Protein AF-A0A1G0S6Z7-F1 (afdb_monomer_lite)

Sequence (111 aa):
HSYKLLVEFDGEIDKQGMIIDYYDAEKIINPIIEKLDHAFMVNKNDQVVLEFLEKMNSKKVVVDFQSTAENICLYLLNEIEKASLPENVNEIKVRVYETSHDYAEETLVLK

Secondary structure (DSSP, 8-state):
---EEEEEEEE---TTS-SS-HHHHHHHHHHHHHHHTT-EEEETT-HHHHHHHHHTT--EEEESS---HHHHHHHHHHHHHTS---TTEEEEEEEEESSSS-EEEEEEE--

pLDDT: mean 96.37, std 3.26, range [69.12, 98.69]

Foldseek 3Di:
DPKDKDKDWDFDQDPVRDLDDVVVVCVQQVVVVVLVPQEAEEEPPPVVVVVVCVVVVGRYDYDNDDPDQQVVQVVSVVSSVPDDHDPRTFKMKMWMDPDPPDIDIDMDGDD

Radius of gyration: 15.84 Å; chains: 1; bounding box: 38×29×44 Å

Structure (mmCIF, N/CA/C/O backbone):
data_AF-A0A1G0S6Z7-F1
#
_entry.id   AF-A0A1G0S6Z7-F1
#
loop_
_atom_site.group_PDB
_atom_site.id
_atom_site.type_symbol
_atom_site.label_atom_id
_atom_site.label_alt_id
_atom_site.label_comp_id
_atom_site.label_asym_id
_atom_site.label_entity_id
_atom_site.label_seq_id
_atom_site.pdbx_PDB_ins_code
_atom_site.Cartn_x
_atom_site.Cartn_y
_atom_site.Cartn_z
_atom_site.occupancy
_atom_site.B_iso_or_equiv
_atom_site.auth_seq_id
_atom_site.auth_comp_id
_atom_site.auth_asym_id
_atom_site.auth_atom_id
_atom_site.pdbx_PDB_model_num
ATOM 1 N N . HIS A 1 1 ? -6.009 -4.392 12.523 1.00 89.50 1 HIS A N 1
ATOM 2 C CA . HIS A 1 1 ? -5.482 -5.642 11.944 1.00 89.50 1 HIS A CA 1
ATOM 3 C C . HIS A 1 1 ? -3.998 -5.487 11.667 1.00 89.50 1 HIS A C 1
ATOM 5 O O . HIS A 1 1 ? -3.543 -4.356 11.521 1.00 89.50 1 HIS A O 1
ATOM 11 N N . SER A 1 2 ? -3.250 -6.590 11.617 1.00 92.88 2 SER A N 1
ATOM 12 C CA . SER A 1 2 ? -1.874 -6.584 11.111 1.00 92.88 2 SER A CA 1
ATOM 13 C C . SER A 1 2 ? -1.924 -6.720 9.594 1.00 92.88 2 SER A C 1
ATOM 15 O O . SER A 1 2 ? -1.865 -7.829 9.069 1.00 92.88 2 SER A O 1
ATOM 17 N N . TYR A 1 3 ? -2.111 -5.589 8.914 1.00 96.56 3 TYR A N 1
ATOM 18 C CA . TYR A 1 3 ? -2.222 -5.561 7.462 1.00 96.56 3 TYR A CA 1
ATOM 19 C C . TYR A 1 3 ? -0.895 -5.926 6.792 1.00 96.56 3 TYR A C 1
ATOM 21 O O . TYR A 1 3 ? 0.178 -5.570 7.282 1.00 96.56 3 TYR A O 1
ATOM 29 N N . LYS A 1 4 ? -0.973 -6.591 5.638 1.00 97.56 4 LYS A N 1
ATOM 30 C CA . LYS A 1 4 ? 0.175 -6.821 4.755 1.00 97.56 4 LYS A CA 1
ATOM 31 C C . LYS A 1 4 ? -0.147 -6.302 3.359 1.00 97.56 4 LYS A C 1
ATOM 33 O O . LYS A 1 4 ? -1.154 -6.695 2.777 1.00 97.56 4 LYS A O 1
ATOM 38 N N . LEU A 1 5 ? 0.732 -5.459 2.827 1.00 97.94 5 LEU A N 1
ATOM 39 C CA . LEU A 1 5 ? 0.673 -4.965 1.456 1.00 97.94 5 LEU A CA 1
ATOM 40 C C . LEU A 1 5 ? 1.637 -5.767 0.574 1.00 97.94 5 LEU A C 1
ATOM 42 O O . LEU A 1 5 ? 2.801 -5.943 0.932 1.00 97.94 5 LEU A O 1
ATOM 46 N N . LEU A 1 6 ? 1.160 -6.235 -0.576 1.00 98.19 6 LEU A N 1
ATOM 47 C CA . LEU A 1 6 ? 2.001 -6.603 -1.714 1.00 98.19 6 LEU A CA 1
ATOM 48 C C . LEU A 1 6 ? 1.791 -5.552 -2.800 1.00 98.19 6 LEU A C 1
ATOM 50 O O . LEU A 1 6 ? 0.650 -5.177 -3.068 1.00 98.19 6 LEU A O 1
ATOM 54 N N . VAL A 1 7 ? 2.884 -5.101 -3.407 1.00 98.06 7 VAL A N 1
ATOM 55 C CA . VAL A 1 7 ? 2.867 -4.174 -4.540 1.00 98.06 7 VAL A CA 1
ATOM 56 C C . VAL A 1 7 ? 3.578 -4.844 -5.703 1.00 98.06 7 VAL A C 1
ATOM 58 O O . VAL A 1 7 ? 4.677 -5.373 -5.534 1.00 98.06 7 VAL A O 1
ATOM 61 N N . GLU A 1 8 ? 2.944 -4.825 -6.865 1.00 98.06 8 GLU A N 1
ATOM 62 C CA . GLU A 1 8 ? 3.495 -5.289 -8.131 1.00 98.06 8 GLU A CA 1
ATOM 63 C C . GLU A 1 8 ? 3.566 -4.089 -9.081 1.00 98.06 8 GLU A C 1
ATOM 65 O O . GLU A 1 8 ? 2.606 -3.325 -9.192 1.00 98.06 8 GLU A O 1
ATOM 70 N N . PHE A 1 9 ? 4.713 -3.923 -9.737 1.00 97.38 9 PHE A N 1
ATOM 71 C CA . PHE A 1 9 ? 4.940 -2.910 -10.764 1.00 97.38 9 PHE A CA 1
ATOM 72 C C . PHE A 1 9 ? 5.140 -3.626 -12.095 1.00 97.38 9 PHE A C 1
ATOM 74 O O . PHE A 1 9 ? 5.996 -4.509 -12.186 1.00 97.38 9 PHE A O 1
ATOM 81 N N . ASP A 1 10 ? 4.372 -3.238 -13.104 1.00 97.44 10 ASP A N 1
ATOM 82 C CA . ASP A 1 10 ? 4.476 -3.758 -14.464 1.00 97.44 10 ASP A CA 1
ATOM 83 C C . ASP A 1 10 ? 4.777 -2.613 -15.442 1.00 97.44 10 ASP A C 1
ATOM 85 O O . ASP A 1 10 ? 4.413 -1.452 -15.218 1.00 97.44 10 ASP A O 1
ATOM 89 N N . GLY A 1 11 ? 5.533 -2.919 -16.492 1.00 96.31 11 GLY A N 1
ATOM 90 C CA . GLY A 1 11 ? 6.129 -1.911 -17.349 1.00 96.31 11 GLY A CA 1
ATOM 91 C C . GLY A 1 11 ? 7.170 -2.457 -18.317 1.00 96.31 11 GLY A C 1
ATOM 92 O O . GLY A 1 11 ? 7.397 -3.663 -18.432 1.00 96.31 11 GLY A O 1
ATOM 93 N N . GLU A 1 12 ? 7.829 -1.544 -19.020 1.00 97.12 12 GLU A N 1
ATOM 94 C CA . GLU A 1 12 ? 8.915 -1.879 -19.933 1.00 97.12 12 GLU A CA 1
ATOM 95 C C . GLU A 1 12 ? 10.244 -2.019 -19.187 1.00 97.12 12 GLU A C 1
ATOM 97 O O . GLU A 1 12 ? 10.549 -1.277 -18.254 1.00 97.12 12 GLU A O 1
ATOM 102 N N . ILE A 1 13 ? 11.064 -2.971 -19.628 1.00 97.00 13 ILE A N 1
ATOM 103 C CA . ILE A 1 13 ? 12.411 -3.161 -19.100 1.00 97.00 13 ILE A CA 1
ATOM 104 C C . ILE A 1 13 ? 13.328 -2.047 -19.624 1.00 97.00 13 ILE A C 1
ATOM 106 O O . ILE A 1 13 ? 13.451 -1.848 -20.834 1.00 97.00 13 ILE A O 1
ATOM 110 N N . ASP A 1 14 ? 14.002 -1.351 -18.711 1.00 94.25 14 ASP A N 1
ATOM 111 C CA . ASP A 1 14 ? 14.970 -0.306 -19.023 1.00 94.25 14 ASP A CA 1
ATOM 112 C C . ASP A 1 14 ? 16.298 -0.862 -19.586 1.00 94.25 14 ASP A C 1
ATOM 114 O O . ASP A 1 14 ? 16.495 -2.063 -19.798 1.00 94.25 14 ASP A O 1
ATOM 118 N N . LYS A 1 15 ? 17.271 0.025 -19.829 1.00 93.75 15 LYS A N 1
ATOM 119 C CA . LYS A 1 15 ? 18.594 -0.368 -20.351 1.00 93.75 15 LYS A CA 1
ATOM 120 C C . LYS A 1 15 ? 19.411 -1.204 -19.359 1.00 93.75 15 LYS A C 1
ATOM 122 O O . LYS A 1 15 ? 20.390 -1.826 -19.771 1.00 93.75 15 LYS A O 1
ATOM 127 N N . GLN A 1 16 ? 19.050 -1.185 -18.080 1.00 93.25 16 GLN A N 1
ATOM 128 C CA . GLN A 1 16 ? 19.671 -1.942 -17.003 1.00 93.25 16 GLN A CA 1
ATOM 129 C C . GLN A 1 16 ? 19.008 -3.310 -16.796 1.00 93.25 16 GLN A C 1
ATOM 131 O O . GLN A 1 16 ? 19.536 -4.120 -16.036 1.00 93.25 16 GLN A O 1
ATOM 136 N N . GLY A 1 17 ? 17.909 -3.611 -17.493 1.00 96.12 17 GLY A N 1
ATOM 137 C CA . GLY A 1 17 ? 17.219 -4.888 -17.356 1.00 96.12 17 GLY A CA 1
ATOM 138 C C . GLY A 1 17 ? 16.159 -4.903 -16.251 1.00 96.12 17 GLY A C 1
ATOM 139 O O . GLY A 1 17 ? 15.778 -5.989 -15.819 1.00 96.12 17 GLY A O 1
ATOM 140 N N . MET A 1 18 ? 15.693 -3.740 -15.784 1.00 96.12 18 MET A N 1
ATOM 141 C CA . MET A 1 18 ? 14.729 -3.617 -14.685 1.00 96.12 18 MET A CA 1
ATOM 142 C C . MET A 1 18 ? 13.506 -2.787 -15.091 1.00 96.12 18 MET A C 1
ATOM 144 O O . MET A 1 18 ? 13.592 -1.919 -15.952 1.00 96.12 18 MET A O 1
ATOM 148 N N . ILE A 1 19 ? 12.360 -3.041 -14.456 1.00 96.44 19 ILE A N 1
ATOM 149 C CA . ILE A 1 19 ? 11.194 -2.140 -14.530 1.00 96.44 19 ILE A CA 1
ATOM 150 C C . ILE A 1 19 ? 11.369 -1.014 -13.505 1.00 96.44 19 ILE A C 1
ATOM 152 O O . ILE A 1 19 ? 11.223 0.163 -13.815 1.00 96.44 19 ILE A O 1
ATOM 156 N N . ILE A 1 20 ? 11.735 -1.380 -12.279 1.00 95.56 20 ILE A N 1
ATOM 157 C CA . ILE A 1 20 ? 12.035 -0.457 -11.190 1.00 95.56 20 ILE A CA 1
ATOM 158 C C . ILE A 1 20 ? 13.086 -1.096 -10.278 1.00 95.56 20 ILE A C 1
ATOM 160 O O . ILE A 1 20 ? 13.065 -2.309 -10.058 1.00 95.56 20 ILE A O 1
ATOM 164 N N . ASP A 1 21 ? 14.011 -0.292 -9.757 1.00 95.19 21 ASP A N 1
ATOM 165 C CA . ASP A 1 21 ? 14.949 -0.740 -8.727 1.00 95.19 21 ASP A CA 1
ATOM 166 C C . ASP A 1 21 ? 14.218 -0.887 -7.380 1.00 95.19 21 ASP A C 1
ATOM 168 O O . ASP A 1 21 ? 13.422 -0.025 -6.991 1.00 95.19 21 ASP A O 1
ATOM 172 N N . TYR A 1 22 ? 14.485 -1.965 -6.638 1.00 95.06 22 TYR A N 1
ATOM 173 C CA . TYR A 1 22 ? 13.826 -2.211 -5.351 1.00 95.06 22 TYR A CA 1
ATOM 174 C C . TYR A 1 22 ? 14.070 -1.104 -4.321 1.00 95.06 22 TYR A C 1
ATOM 176 O O . TYR A 1 22 ? 13.181 -0.816 -3.525 1.00 95.06 22 TYR A O 1
ATOM 184 N N . TYR A 1 23 ? 15.231 -0.449 -4.346 1.00 95.06 23 TYR A N 1
ATOM 185 C CA . TYR A 1 23 ? 15.526 0.669 -3.455 1.00 95.06 23 TYR A CA 1
ATOM 186 C C . TYR A 1 23 ? 14.636 1.882 -3.746 1.00 95.06 23 TYR A C 1
ATOM 188 O O . TYR A 1 23 ? 14.180 2.562 -2.823 1.00 95.06 23 TYR A O 1
ATOM 196 N N . ASP A 1 24 ? 14.355 2.150 -5.021 1.00 94.44 24 ASP A N 1
ATOM 197 C CA . ASP A 1 24 ? 13.461 3.238 -5.407 1.00 94.44 24 ASP A CA 1
ATOM 198 C C . ASP A 1 24 ? 11.997 2.884 -5.120 1.00 94.44 24 ASP A C 1
ATOM 200 O O . ASP A 1 24 ? 11.261 3.728 -4.603 1.00 94.44 24 ASP A O 1
ATOM 204 N N . ALA A 1 25 ? 11.598 1.622 -5.311 1.00 96.25 25 ALA A N 1
ATOM 205 C CA . ALA A 1 25 ? 10.296 1.136 -4.859 1.00 96.25 25 ALA A CA 1
ATOM 206 C C . ALA A 1 25 ? 10.123 1.305 -3.334 1.00 96.25 25 ALA A C 1
ATOM 208 O O . ALA A 1 25 ? 9.123 1.858 -2.880 1.00 96.25 25 ALA A O 1
ATOM 209 N N . GLU A 1 26 ? 11.109 0.913 -2.524 1.00 96.31 26 GLU A N 1
ATOM 210 C CA . GLU A 1 26 ? 11.066 1.080 -1.064 1.00 96.31 26 GLU A CA 1
ATOM 211 C C . GLU A 1 26 ? 10.957 2.549 -0.639 1.00 96.31 26 GLU A C 1
ATOM 213 O O . GLU A 1 26 ? 10.178 2.873 0.258 1.00 96.31 26 GLU A O 1
ATOM 218 N N . LYS A 1 27 ? 11.681 3.464 -1.295 1.00 96.50 27 LYS A N 1
ATOM 219 C CA . LYS A 1 27 ? 11.566 4.909 -1.024 1.00 96.50 27 LYS A CA 1
ATOM 220 C C . LYS A 1 27 ? 10.169 5.459 -1.283 1.00 96.50 27 LYS A C 1
ATOM 222 O O . LYS A 1 27 ? 9.771 6.413 -0.618 1.00 96.50 27 LYS A O 1
ATOM 227 N N . ILE A 1 28 ? 9.456 4.899 -2.257 1.00 96.12 28 ILE A N 1
ATOM 228 C CA . ILE A 1 28 ? 8.087 5.296 -2.590 1.00 96.12 28 ILE A CA 1
ATOM 229 C C . ILE A 1 28 ? 7.106 4.704 -1.572 1.00 96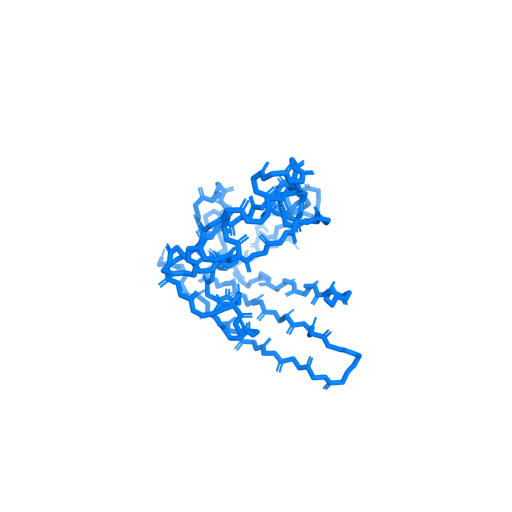.12 28 ILE A C 1
ATOM 231 O O . ILE A 1 28 ? 6.251 5.417 -1.047 1.00 96.12 28 ILE A O 1
ATOM 235 N N . ILE A 1 29 ? 7.247 3.415 -1.257 1.00 97.50 29 ILE A N 1
ATOM 236 C CA . ILE A 1 29 ? 6.274 2.672 -0.448 1.00 97.50 29 ILE A CA 1
ATOM 237 C C . ILE A 1 29 ? 6.427 2.938 1.054 1.00 97.50 29 ILE A C 1
ATOM 239 O O . ILE A 1 29 ? 5.421 3.140 1.740 1.00 97.50 29 ILE A O 1
ATOM 243 N N . ASN A 1 30 ? 7.651 2.982 1.588 1.00 96.94 30 ASN A N 1
ATOM 244 C CA . ASN A 1 30 ? 7.880 3.075 3.035 1.00 96.94 30 ASN A CA 1
ATOM 245 C C . ASN A 1 30 ? 7.219 4.304 3.679 1.00 96.94 30 ASN A C 1
ATOM 247 O O . ASN A 1 30 ? 6.523 4.120 4.676 1.00 96.94 30 ASN A O 1
ATOM 251 N N . PRO A 1 31 ? 7.301 5.528 3.119 1.00 96.88 31 PRO A N 1
ATOM 252 C CA . PRO A 1 31 ? 6.626 6.687 3.705 1.00 96.88 31 PRO A CA 1
ATOM 253 C C . PRO A 1 31 ? 5.098 6.549 3.757 1.00 96.88 31 PRO A C 1
ATOM 255 O O . PRO A 1 31 ? 4.452 7.117 4.639 1.00 96.88 31 PRO A O 1
ATOM 258 N N . ILE A 1 32 ? 4.496 5.811 2.818 1.00 96.94 32 ILE A N 1
ATOM 259 C CA . ILE A 1 32 ? 3.051 5.545 2.801 1.00 96.94 32 ILE A CA 1
ATOM 260 C C . ILE A 1 32 ? 2.701 4.572 3.932 1.00 96.94 32 ILE A C 1
ATOM 262 O O . ILE A 1 32 ? 1.782 4.836 4.709 1.00 96.94 32 ILE A O 1
ATOM 266 N N . ILE A 1 33 ? 3.470 3.488 4.073 1.00 96.62 33 ILE A N 1
ATOM 267 C CA . ILE A 1 33 ? 3.290 2.505 5.149 1.00 96.62 33 ILE A CA 1
ATOM 268 C C . ILE A 1 33 ? 3.522 3.140 6.517 1.00 96.62 33 ILE A C 1
ATOM 270 O O . ILE A 1 33 ? 2.700 2.966 7.409 1.00 96.62 33 ILE A O 1
ATOM 274 N N . GLU A 1 34 ? 4.568 3.945 6.682 1.00 96.62 34 GLU A N 1
ATOM 275 C CA . GLU A 1 34 ? 4.865 4.634 7.936 1.00 96.62 34 GLU A CA 1
ATOM 276 C C . GLU A 1 34 ? 3.743 5.580 8.367 1.00 96.62 34 GLU A C 1
ATOM 278 O O . GLU A 1 34 ? 3.509 5.726 9.563 1.00 96.62 34 GLU A O 1
ATOM 283 N N . LYS A 1 35 ? 3.004 6.209 7.442 1.00 96.12 35 LYS A N 1
ATOM 284 C CA . LYS A 1 35 ? 1.819 7.018 7.792 1.00 96.12 35 LYS A CA 1
ATOM 285 C C . LYS A 1 35 ? 0.688 6.164 8.369 1.00 96.12 35 LYS A C 1
ATOM 287 O O . LYS A 1 35 ? -0.016 6.628 9.267 1.00 96.12 35 LYS A O 1
ATOM 292 N N . LEU A 1 36 ? 0.521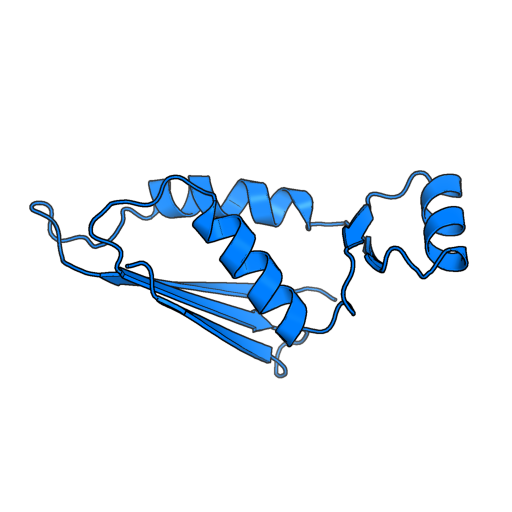 4.946 7.862 1.00 96.75 36 LEU A N 1
ATOM 293 C CA . LEU A 1 36 ? -0.556 4.023 8.226 1.00 96.75 36 LEU A CA 1
ATOM 294 C C . LEU A 1 36 ? -0.214 3.154 9.439 1.00 96.75 36 LEU A C 1
ATOM 296 O O . LEU A 1 36 ? -1.104 2.770 10.197 1.00 96.75 36 LEU A O 1
ATOM 300 N N . ASP A 1 37 ? 1.066 2.858 9.643 1.00 95.50 37 ASP A N 1
ATOM 301 C CA . ASP A 1 37 ? 1.512 1.972 10.704 1.00 95.50 37 ASP A CA 1
ATOM 302 C C . ASP A 1 37 ? 1.200 2.560 12.086 1.00 95.50 37 ASP A C 1
ATOM 304 O O . ASP A 1 37 ? 1.368 3.762 12.326 1.00 95.50 37 ASP A O 1
ATOM 308 N N . HIS A 1 38 ? 0.690 1.719 12.987 1.00 95.19 38 HIS A N 1
ATOM 309 C CA . HIS A 1 38 ? 0.171 2.121 14.301 1.00 95.19 38 HIS A CA 1
ATOM 310 C C . HIS A 1 38 ? -0.842 3.290 14.263 1.00 95.19 38 HIS A C 1
ATOM 312 O O . HIS A 1 38 ? -1.025 3.983 15.266 1.00 95.19 38 HIS A O 1
ATOM 318 N N . ALA A 1 39 ? -1.502 3.534 13.125 1.00 96.94 39 ALA A N 1
ATOM 319 C CA . ALA A 1 39 ? -2.532 4.554 12.983 1.00 96.94 39 ALA A CA 1
ATOM 320 C C . ALA A 1 39 ? -3.930 3.933 12.931 1.00 96.94 39 ALA A C 1
ATOM 322 O O . ALA A 1 39 ? -4.135 2.832 12.420 1.00 96.94 39 ALA A O 1
ATOM 323 N N . PHE A 1 40 ? -4.921 4.679 13.411 1.00 97.56 40 PHE A N 1
ATOM 324 C CA . PHE A 1 40 ? -6.322 4.346 13.197 1.00 97.56 40 PHE A CA 1
ATOM 325 C C . PHE A 1 40 ? -6.839 5.053 11.935 1.00 97.56 40 PHE A C 1
ATOM 327 O O . PHE A 1 40 ? -6.886 6.284 11.894 1.00 97.56 40 PHE A O 1
ATOM 334 N N . MET A 1 41 ? -7.244 4.296 10.911 1.00 97.75 41 MET A N 1
ATOM 335 C CA . MET A 1 41 ? -7.929 4.856 9.742 1.00 97.75 41 MET A CA 1
ATOM 336 C C . MET A 1 41 ? -9.415 5.053 10.064 1.00 97.75 41 MET A C 1
ATOM 338 O O . MET A 1 41 ? -10.147 4.082 10.249 1.00 97.75 41 MET A O 1
ATOM 342 N N . VAL A 1 42 ? -9.853 6.308 10.153 1.00 97.75 42 VAL A N 1
ATOM 343 C CA . VAL A 1 42 ? -11.202 6.692 10.591 1.00 97.75 42 VAL A CA 1
ATOM 344 C C . VAL A 1 42 ? -11.916 7.480 9.502 1.00 97.75 42 VAL A C 1
ATOM 346 O O . VAL A 1 42 ? -11.346 8.387 8.894 1.00 97.75 42 VAL A O 1
ATOM 349 N N . ASN A 1 43 ? -13.186 7.152 9.269 1.00 97.88 43 ASN A N 1
ATOM 350 C CA . ASN A 1 43 ? -14.025 7.932 8.372 1.00 97.88 43 ASN A CA 1
ATOM 351 C C . ASN A 1 43 ? -14.315 9.309 8.994 1.00 97.88 43 ASN A C 1
ATOM 353 O O . ASN A 1 43 ? -14.718 9.396 10.152 1.00 97.88 43 ASN A O 1
ATOM 357 N N . LYS A 1 44 ? -14.184 10.387 8.217 1.00 97.69 44 LYS A N 1
ATOM 358 C CA . LYS A 1 44 ? -14.424 11.773 8.651 1.00 97.69 44 LYS A CA 1
ATOM 359 C C . LYS A 1 44 ? -15.827 12.020 9.219 1.00 97.69 44 LYS A C 1
ATOM 361 O O . LYS A 1 44 ? -16.039 13.006 9.917 1.00 97.69 44 LYS A O 1
ATOM 366 N N . ASN A 1 45 ? -16.789 11.156 8.900 1.00 97.62 45 ASN A N 1
ATOM 367 C CA . ASN A 1 45 ? -18.161 11.249 9.386 1.00 97.62 45 ASN A CA 1
ATOM 368 C C . ASN A 1 45 ? -18.365 10.550 10.743 1.00 97.62 45 ASN A C 1
ATOM 370 O O . ASN A 1 45 ? -19.395 10.772 11.377 1.00 97.62 45 ASN A O 1
ATOM 374 N N . ASP A 1 46 ? -17.407 9.746 11.217 1.00 97.38 46 ASP A N 1
ATOM 375 C CA . ASP A 1 46 ? -17.460 9.103 12.535 1.00 97.38 46 ASP A CA 1
ATOM 376 C C . ASP A 1 46 ? -16.895 10.032 13.619 1.00 97.38 46 ASP A C 1
ATOM 378 O O . ASP A 1 46 ? -15.766 9.895 14.097 1.00 97.38 46 ASP A O 1
ATOM 382 N N . GLN A 1 47 ? -17.702 11.031 13.984 1.00 97.19 47 GLN A N 1
ATOM 383 C CA . GLN A 1 47 ? -17.321 12.050 14.966 1.00 97.19 47 GLN A CA 1
ATOM 384 C C . GLN A 1 47 ? -17.036 11.454 16.350 1.00 97.19 47 GLN A C 1
ATOM 386 O O . GLN A 1 47 ? -16.138 11.919 17.046 1.00 97.19 47 GLN A O 1
ATOM 391 N N . VAL A 1 48 ? -17.739 10.383 16.731 1.00 97.94 48 VAL A N 1
ATOM 392 C CA . VAL A 1 48 ? -17.552 9.733 18.036 1.00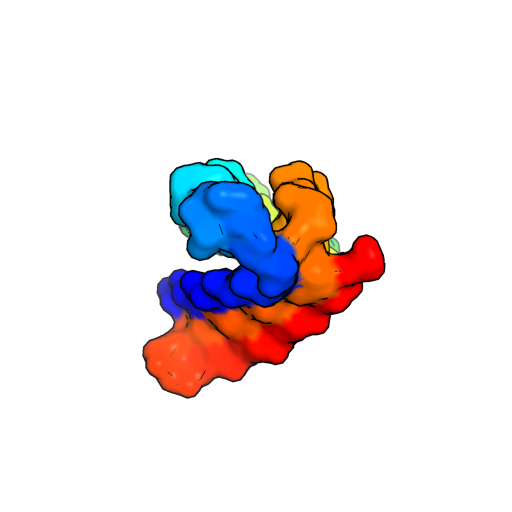 97.94 48 VAL A CA 1
ATOM 393 C C . VAL A 1 48 ? -16.151 9.132 18.138 1.00 97.94 48 VAL A C 1
ATOM 395 O O . VAL A 1 48 ? -15.452 9.353 19.130 1.00 97.94 48 VAL A O 1
ATOM 398 N N . VAL A 1 49 ? -15.716 8.401 17.108 1.00 97.19 49 VAL A N 1
ATOM 399 C CA . VAL A 1 49 ? -14.372 7.815 17.076 1.00 97.19 49 VAL A CA 1
ATOM 400 C C . VAL A 1 49 ? -13.304 8.897 16.912 1.00 97.19 49 VAL A C 1
ATOM 402 O O . VAL A 1 49 ? -12.271 8.828 17.578 1.00 97.19 49 VAL A O 1
ATOM 405 N N . LEU A 1 50 ? -13.543 9.925 16.092 1.00 97.31 50 LEU A N 1
ATOM 406 C CA . LEU A 1 50 ? -12.614 11.051 15.936 1.00 97.31 50 LEU A CA 1
ATOM 407 C C . LEU A 1 50 ? -12.326 11.755 17.265 1.00 97.31 50 LEU A C 1
ATOM 409 O O . LEU A 1 50 ? -11.160 11.875 17.648 1.00 97.31 50 LEU A O 1
ATOM 413 N N . GLU A 1 51 ? -13.370 12.152 17.995 1.00 97.69 51 GLU A N 1
ATOM 414 C CA . GLU A 1 51 ? -13.231 12.794 19.304 1.00 97.69 51 GLU A CA 1
ATOM 415 C C . GLU A 1 51 ? -12.509 11.891 20.313 1.00 97.69 51 GLU A C 1
ATOM 417 O O . GLU A 1 51 ? -11.715 12.365 21.131 1.00 97.69 51 GLU A O 1
ATOM 422 N N . PHE A 1 52 ? -12.770 10.581 20.275 1.00 98.00 52 PHE A N 1
ATOM 423 C CA . PHE A 1 52 ? -12.081 9.611 21.123 1.00 98.00 52 PHE A CA 1
ATOM 424 C C . PHE A 1 52 ? -10.577 9.555 20.817 1.00 98.00 52 PHE A C 1
ATOM 426 O O . PHE A 1 52 ? -9.754 9.663 21.729 1.00 98.00 52 PHE A O 1
ATOM 433 N N . LEU A 1 53 ? -10.207 9.444 19.538 1.00 97.56 53 LEU A N 1
ATOM 434 C CA . LEU A 1 53 ? -8.808 9.395 19.105 1.00 97.56 53 LEU A CA 1
ATOM 435 C C . LEU A 1 53 ? -8.064 10.700 19.421 1.00 97.56 53 LEU A C 1
ATOM 437 O O . LEU A 1 53 ? -6.882 10.664 19.762 1.00 97.56 53 LEU A O 1
ATOM 441 N N . GLU A 1 54 ? -8.739 11.848 19.334 1.00 96.38 54 GLU A N 1
ATOM 442 C CA . GLU A 1 54 ? -8.191 13.150 19.733 1.00 96.38 54 GLU A CA 1
ATOM 443 C C . GLU A 1 54 ? -7.906 13.232 21.230 1.00 96.38 54 GLU A C 1
ATOM 445 O O . GLU A 1 54 ? -6.794 13.590 21.615 1.00 96.38 54 GLU A O 1
ATOM 450 N N . LYS A 1 55 ? -8.861 12.832 22.079 1.00 97.81 55 LYS A N 1
ATOM 451 C CA . LYS A 1 55 ? -8.677 12.809 23.541 1.00 97.81 55 LYS A CA 1
ATOM 452 C C . LYS A 1 55 ? -7.517 11.910 23.967 1.00 97.81 55 LYS A C 1
ATOM 454 O O . LYS A 1 55 ? -6.809 12.232 24.917 1.00 97.81 55 LYS A O 1
ATOM 459 N N . MET A 1 56 ? -7.313 10.805 23.255 1.00 97.00 56 MET A N 1
ATOM 460 C CA . MET A 1 56 ? -6.234 9.851 23.513 1.00 97.00 56 MET A CA 1
ATOM 461 C C . MET A 1 56 ? -4.900 10.238 22.857 1.00 97.00 56 MET A C 1
ATOM 463 O O . MET A 1 56 ? -3.933 9.490 22.988 1.00 97.00 56 MET A O 1
ATOM 467 N N . ASN A 1 57 ? -4.841 11.358 22.123 1.00 96.25 57 ASN A N 1
ATOM 468 C CA . ASN A 1 57 ? -3.697 11.755 21.295 1.00 96.25 57 ASN A CA 1
ATOM 469 C C . ASN A 1 57 ? -3.166 10.595 20.424 1.00 96.25 57 ASN A C 1
ATOM 471 O O . ASN A 1 57 ? -1.961 10.378 20.291 1.00 96.25 57 ASN A O 1
ATOM 475 N N . SER A 1 58 ? -4.085 9.794 19.882 1.00 97.00 58 SER A N 1
ATOM 476 C CA . SER A 1 58 ? -3.761 8.614 19.084 1.00 97.00 58 SER A CA 1
ATOM 477 C C . SER A 1 58 ? -3.480 8.998 17.635 1.00 97.00 58 SER A C 1
ATOM 479 O O . SER A 1 58 ? -4.156 9.856 17.057 1.00 97.00 58 SER A O 1
ATOM 481 N N . LYS A 1 59 ? -2.492 8.334 17.027 1.00 97.69 59 LYS A N 1
ATOM 482 C CA . LYS A 1 59 ? -2.190 8.487 15.603 1.00 97.69 59 LYS A CA 1
ATOM 483 C C . LYS A 1 59 ? -3.400 8.041 14.785 1.00 97.69 59 LYS A C 1
ATOM 485 O O . LYS A 1 59 ? -3.932 6.950 14.988 1.00 97.69 59 LYS A O 1
ATOM 490 N N . LYS A 1 60 ? -3.842 8.890 13.862 1.00 97.62 60 LYS A N 1
ATOM 491 C CA . LYS A 1 60 ? -5.025 8.641 13.040 1.00 97.62 60 LYS A CA 1
ATOM 492 C C . LYS A 1 60 ? -4.824 9.129 11.617 1.00 97.62 60 LYS A C 1
ATOM 494 O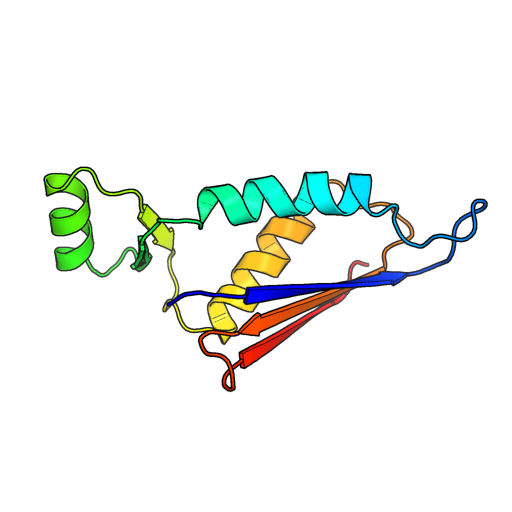 O . LYS A 1 60 ? -4.140 10.126 11.396 1.00 97.62 60 LYS A O 1
ATOM 499 N N . VAL A 1 61 ? -5.460 8.442 10.680 1.00 97.94 61 VAL A N 1
ATOM 500 C CA . VAL A 1 61 ? -5.573 8.848 9.281 1.00 97.94 61 VAL A CA 1
ATOM 501 C C . VAL A 1 61 ? -7.052 9.048 9.002 1.00 97.94 61 VAL A C 1
ATOM 503 O O . VAL A 1 61 ? -7.843 8.114 9.108 1.00 97.94 61 VAL A O 1
ATOM 506 N N . VAL A 1 62 ? -7.434 10.288 8.714 1.00 97.94 62 VAL A N 1
ATOM 507 C CA . VAL A 1 62 ? -8.831 10.641 8.455 1.00 97.94 62 VAL A CA 1
ATOM 508 C C . VAL A 1 62 ? -9.095 10.505 6.962 1.00 97.94 62 VAL A C 1
ATOM 510 O O . VAL A 1 62 ? -8.416 11.136 6.156 1.00 97.94 62 VAL A O 1
ATOM 513 N N . VAL A 1 63 ? -10.081 9.689 6.606 1.00 97.94 63 VAL A N 1
ATOM 514 C CA . VAL A 1 63 ? -10.471 9.395 5.220 1.00 97.94 63 VAL A CA 1
ATOM 515 C C . VAL A 1 63 ? -11.950 9.692 5.006 1.00 97.94 63 VAL A C 1
ATOM 517 O O . VAL A 1 63 ? -12.703 9.844 5.964 1.00 97.94 63 VAL A O 1
ATOM 520 N N . ASP A 1 64 ? -12.408 9.793 3.764 1.00 97.75 64 ASP A N 1
ATOM 521 C CA . ASP A 1 64 ? -13.817 10.046 3.437 1.00 97.75 64 ASP A CA 1
ATOM 522 C C . ASP A 1 64 ? -14.588 8.820 2.931 1.00 97.75 64 ASP A C 1
ATOM 524 O O . ASP A 1 64 ? -15.768 8.928 2.597 1.00 97.75 64 ASP A O 1
ATOM 528 N N . PHE A 1 65 ? -13.959 7.649 2.979 1.00 97.81 65 PHE A N 1
ATOM 529 C CA . PHE A 1 65 ? -14.519 6.352 2.607 1.00 97.81 65 PHE A CA 1
ATOM 530 C C . PHE A 1 65 ? -14.568 5.387 3.805 1.00 97.81 65 PHE A C 1
ATOM 532 O O . PHE A 1 65 ? -14.055 5.675 4.888 1.00 97.81 65 PHE A O 1
ATOM 539 N N . GLN A 1 66 ? -15.244 4.247 3.643 1.00 97.06 66 GLN A N 1
ATOM 540 C CA . GLN A 1 66 ? -15.258 3.181 4.654 1.00 97.06 66 GLN A CA 1
ATOM 541 C C . GLN A 1 66 ? -13.935 2.420 4.602 1.00 97.06 66 GLN A C 1
ATOM 543 O O . GLN A 1 66 ? -13.533 2.021 3.515 1.00 97.06 66 GLN A O 1
ATOM 548 N N . SER A 1 67 ? -13.270 2.192 5.734 1.00 96.00 67 SER A N 1
ATOM 549 C CA . SER A 1 67 ? -11.930 1.582 5.810 1.00 96.00 67 SER A CA 1
ATOM 550 C C . SER A 1 67 ? -11.912 0.062 5.556 1.00 96.00 67 SER A C 1
ATOM 552 O O . SER A 1 67 ? -11.251 -0.685 6.270 1.00 96.00 67 SER A O 1
ATOM 554 N N . THR A 1 68 ? -12.642 -0.399 4.538 1.00 97.25 68 THR A N 1
ATOM 555 C CA . THR A 1 68 ? -12.613 -1.785 4.053 1.00 97.25 68 THR A CA 1
ATOM 556 C C . THR A 1 68 ? -11.322 -2.058 3.279 1.00 97.25 68 THR A C 1
ATOM 558 O O . THR A 1 68 ? -10.690 -1.121 2.780 1.00 97.25 68 THR A O 1
ATOM 561 N N . ALA A 1 69 ? -10.929 -3.329 3.144 1.00 97.81 69 ALA A N 1
ATOM 562 C CA . ALA A 1 69 ? -9.719 -3.707 2.413 1.00 97.81 69 ALA A CA 1
ATOM 563 C C . ALA A 1 69 ? -9.708 -3.182 0.960 1.00 97.81 69 ALA A C 1
ATOM 565 O O . ALA A 1 69 ? -8.681 -2.688 0.501 1.00 97.81 69 ALA A O 1
ATOM 566 N N . GLU A 1 70 ? -10.850 -3.199 0.266 1.00 98.50 70 GLU A N 1
ATOM 567 C CA . GLU A 1 70 ? -11.009 -2.704 -1.109 1.00 98.50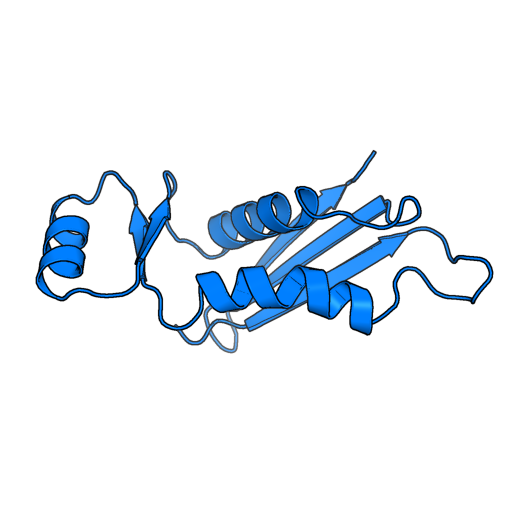 70 GLU A CA 1
ATOM 568 C C . GLU A 1 70 ? -10.748 -1.195 -1.204 1.00 98.50 70 GLU A C 1
ATOM 570 O O . GLU A 1 70 ? -9.969 -0.738 -2.040 1.00 98.50 70 GLU A O 1
ATOM 575 N N . ASN A 1 71 ? -11.333 -0.401 -0.302 1.00 98.44 71 ASN A N 1
ATOM 576 C CA . ASN A 1 71 ? -11.108 1.046 -0.301 1.00 98.44 71 ASN A CA 1
ATOM 577 C C . ASN A 1 71 ? -9.675 1.403 0.122 1.00 98.44 71 ASN A C 1
ATOM 579 O O . ASN A 1 71 ? -9.124 2.397 -0.351 1.00 98.44 71 ASN A O 1
ATOM 583 N N . ILE A 1 72 ? -9.050 0.591 0.982 1.00 98.31 72 ILE A N 1
ATOM 584 C CA . ILE A 1 72 ? -7.633 0.742 1.329 1.00 98.31 72 ILE A CA 1
ATOM 585 C C . ILE A 1 72 ? -6.748 0.472 0.104 1.00 98.31 72 ILE A C 1
ATOM 587 O O . ILE A 1 72 ? -5.795 1.222 -0.104 1.00 98.31 72 ILE A O 1
ATOM 591 N N . CYS A 1 73 ? -7.062 -0.521 -0.738 1.00 98.62 73 CYS A N 1
ATOM 592 C CA . CYS A 1 73 ? -6.347 -0.734 -2.002 1.00 98.62 73 CYS A CA 1
ATOM 593 C C . CYS A 1 73 ? -6.394 0.518 -2.892 1.00 98.62 73 CYS A C 1
ATOM 595 O O . CYS A 1 73 ? -5.349 0.996 -3.332 1.00 98.62 73 CYS A O 1
ATOM 597 N N . LEU A 1 74 ? -7.582 1.099 -3.093 1.00 98.50 74 LEU A N 1
ATOM 598 C CA . LEU A 1 74 ? -7.749 2.322 -3.891 1.00 98.50 74 LEU A CA 1
ATOM 599 C C . LEU A 1 74 ? -6.987 3.515 -3.296 1.00 98.50 74 LEU A C 1
ATOM 601 O O . LEU A 1 74 ? -6.345 4.275 -4.022 1.00 98.50 74 LEU A O 1
ATOM 605 N N . TYR A 1 75 ? -7.024 3.669 -1.970 1.00 98.25 75 TYR A N 1
ATOM 606 C CA . TYR A 1 75 ? -6.252 4.691 -1.266 1.00 98.25 75 TYR A CA 1
ATOM 607 C C . TYR A 1 75 ? -4.747 4.524 -1.494 1.00 98.25 75 TYR A C 1
ATOM 609 O O . TYR A 1 75 ? -4.069 5.498 -1.811 1.00 98.25 75 TYR A O 1
ATOM 617 N N . LEU A 1 76 ? -4.230 3.301 -1.361 1.00 98.25 76 LEU A N 1
ATOM 618 C CA . LEU A 1 76 ? -2.812 3.011 -1.555 1.00 98.25 76 LEU A CA 1
ATOM 619 C C . LEU A 1 76 ? -2.380 3.259 -2.999 1.00 98.25 76 LEU A C 1
ATOM 621 O O . LEU A 1 76 ? -1.363 3.911 -3.196 1.00 98.25 76 LEU A O 1
ATOM 625 N N . LEU A 1 77 ? -3.159 2.821 -3.994 1.00 98.19 77 LEU A N 1
ATOM 626 C CA . LEU A 1 77 ? -2.868 3.101 -5.406 1.00 98.19 77 LEU A CA 1
ATOM 627 C C . LEU A 1 77 ? -2.779 4.604 -5.676 1.00 98.19 77 LEU A C 1
ATOM 629 O O . LEU A 1 77 ? -1.809 5.051 -6.274 1.00 98.19 77 LEU A O 1
ATOM 633 N N . ASN A 1 78 ? -3.730 5.390 -5.167 1.00 97.00 78 ASN A N 1
ATOM 634 C CA . ASN A 1 78 ? -3.722 6.848 -5.308 1.00 97.00 78 ASN A CA 1
ATOM 635 C C . ASN A 1 78 ? -2.523 7.505 -4.597 1.00 97.00 78 ASN A C 1
ATOM 637 O O . ASN A 1 78 ? -1.973 8.489 -5.083 1.00 97.00 78 ASN A O 1
ATOM 641 N N . GLU A 1 79 ? -2.101 6.998 -3.435 1.00 97.19 79 GLU A N 1
ATOM 642 C CA . GLU A 1 79 ? -0.899 7.507 -2.760 1.00 97.19 79 GLU A CA 1
ATOM 643 C C . GLU A 1 79 ? 0.393 7.128 -3.503 1.00 97.19 79 GLU A C 1
ATOM 645 O O . GLU A 1 79 ? 1.315 7.941 -3.542 1.00 97.19 79 GLU A O 1
ATOM 650 N N . ILE A 1 80 ? 0.455 5.939 -4.114 1.00 96.88 80 ILE A N 1
ATOM 651 C CA . ILE A 1 80 ? 1.597 5.494 -4.928 1.00 96.88 80 ILE A CA 1
ATOM 652 C C . ILE A 1 80 ? 1.660 6.279 -6.245 1.00 96.88 80 ILE A C 1
ATOM 654 O O . ILE A 1 80 ? 2.735 6.735 -6.615 1.00 96.88 80 ILE A O 1
ATOM 658 N N . GLU A 1 81 ? 0.530 6.499 -6.923 1.00 95.44 81 GLU A N 1
ATOM 659 C CA . GLU A 1 81 ? 0.446 7.272 -8.175 1.00 95.44 81 GLU A CA 1
ATOM 660 C C . GLU A 1 81 ? 0.931 8.718 -8.001 1.00 95.44 81 GLU A C 1
ATOM 662 O O . GLU A 1 81 ? 1.565 9.281 -8.889 1.00 95.44 81 GLU A O 1
ATOM 667 N N . LYS A 1 82 ? 0.677 9.328 -6.835 1.00 95.00 82 LYS A N 1
ATOM 668 C CA . LYS A 1 82 ? 1.184 10.672 -6.510 1.00 95.00 82 LYS A CA 1
ATOM 669 C C . LYS A 1 82 ? 2.700 10.715 -6.322 1.00 95.00 82 LYS A C 1
ATOM 671 O O . LYS A 1 82 ? 3.264 11.812 -6.274 1.00 95.00 82 LYS A O 1
ATOM 676 N N . ALA A 1 83 ? 3.354 9.570 -6.139 1.00 90.25 83 ALA A N 1
ATOM 677 C CA . ALA A 1 83 ? 4.801 9.506 -6.048 1.00 90.25 83 ALA A CA 1
ATOM 678 C C . ALA A 1 83 ? 5.443 9.609 -7.439 1.00 90.25 83 ALA A C 1
ATOM 680 O O . ALA A 1 83 ? 4.828 9.340 -8.465 1.00 90.25 83 ALA A O 1
ATOM 681 N N . SER A 1 84 ? 6.716 10.003 -7.475 1.00 88.38 84 SER A N 1
ATOM 682 C CA . SER A 1 84 ? 7.472 10.063 -8.727 1.00 88.38 84 SER A CA 1
ATOM 683 C C . SER A 1 84 ? 7.870 8.653 -9.160 1.00 88.38 84 SER A C 1
ATOM 685 O O . SER A 1 84 ? 8.908 8.149 -8.732 1.00 88.38 84 SER A O 1
ATOM 687 N N . LEU A 1 85 ? 7.044 8.026 -9.993 1.00 92.94 85 LEU A N 1
ATOM 688 C CA . LEU A 1 85 ? 7.322 6.722 -10.592 1.00 92.94 85 LEU A CA 1
ATOM 689 C C . LEU A 1 85 ? 8.171 6.870 -11.865 1.00 92.94 85 LEU A C 1
ATOM 691 O O . LEU A 1 85 ? 8.088 7.903 -12.536 1.00 92.94 85 LEU A O 1
ATOM 695 N N . PRO A 1 86 ? 8.994 5.866 -12.210 1.00 92.88 86 PRO A N 1
ATOM 696 C CA . PRO A 1 86 ? 9.673 5.824 -13.501 1.00 92.88 86 PRO A CA 1
ATOM 697 C C . PRO A 1 86 ? 8.677 5.813 -14.670 1.00 92.88 86 PRO A C 1
ATOM 699 O O . PRO A 1 86 ? 7.644 5.152 -14.594 1.00 92.88 86 PRO A O 1
ATOM 702 N N . GLU A 1 87 ? 9.010 6.494 -15.770 1.00 92.94 87 GLU A N 1
ATOM 703 C CA . GLU A 1 87 ? 8.138 6.603 -16.958 1.00 92.94 87 GLU A CA 1
ATOM 704 C C . GLU A 1 87 ? 7.863 5.259 -17.648 1.00 92.94 87 GLU A C 1
ATOM 706 O O . GLU A 1 87 ? 6.914 5.145 -18.412 1.00 92.94 87 GLU A O 1
ATOM 711 N N . ASN A 1 88 ? 8.698 4.248 -17.411 1.00 95.31 88 ASN A N 1
ATOM 712 C CA . ASN A 1 88 ? 8.537 2.913 -17.977 1.00 95.31 88 ASN A CA 1
ATOM 713 C C . ASN A 1 88 ? 7.593 2.014 -17.159 1.00 95.31 88 ASN A C 1
ATOM 715 O O . ASN A 1 88 ? 7.363 0.881 -17.574 1.00 95.31 88 ASN A O 1
ATOM 719 N N . VAL A 1 89 ? 7.073 2.475 -16.013 1.00 96.62 89 VAL A N 1
ATOM 720 C CA . VAL A 1 89 ? 6.043 1.769 -15.235 1.00 96.62 89 VAL A CA 1
ATOM 721 C C . VAL A 1 89 ? 4.667 2.160 -15.769 1.00 96.62 89 VAL A C 1
ATOM 723 O O . VAL A 1 89 ? 4.269 3.317 -15.674 1.00 96.62 89 VAL A O 1
ATOM 726 N N . ASN A 1 90 ? 3.921 1.177 -16.270 1.00 96.44 90 ASN A N 1
ATOM 727 C CA . ASN A 1 90 ? 2.628 1.388 -16.928 1.00 96.44 90 ASN A CA 1
ATOM 728 C C . ASN A 1 90 ? 1.452 0.866 -16.093 1.00 96.44 90 ASN A C 1
ATOM 730 O O . ASN A 1 90 ? 0.304 1.236 -16.323 1.00 96.44 90 ASN A O 1
ATOM 734 N N . GLU A 1 91 ? 1.705 -0.012 -15.124 1.00 97.94 91 GLU A N 1
ATOM 735 C CA . GLU A 1 91 ? 0.663 -0.568 -14.268 1.00 97.94 91 GLU A CA 1
ATOM 736 C C . GLU A 1 91 ? 1.194 -0.806 -12.850 1.00 97.94 91 GLU A C 1
ATOM 738 O O . GLU A 1 91 ? 2.340 -1.212 -12.637 1.00 97.94 91 GLU A O 1
ATOM 743 N N . ILE A 1 92 ? 0.336 -0.546 -11.864 1.00 98.25 92 ILE A N 1
ATOM 744 C CA . ILE A 1 92 ? 0.562 -0.891 -10.463 1.00 98.25 92 ILE A CA 1
ATOM 745 C C . ILE A 1 92 ? -0.584 -1.772 -10.003 1.00 98.25 92 ILE A C 1
ATOM 747 O O . ILE A 1 92 ? -1.752 -1.416 -10.161 1.00 98.25 92 ILE A O 1
ATOM 751 N N . LYS A 1 93 ? -0.259 -2.869 -9.330 1.00 98.69 93 LYS A N 1
ATOM 752 C CA . LYS A 1 93 ? -1.233 -3.669 -8.595 1.00 98.69 93 LYS A CA 1
ATOM 753 C C . LYS A 1 93 ? -0.885 -3.687 -7.122 1.00 98.69 93 LYS A C 1
ATOM 755 O O . LYS A 1 93 ? 0.271 -3.854 -6.739 1.00 98.69 93 LYS A O 1
ATOM 760 N N . VAL A 1 94 ? -1.905 -3.536 -6.287 1.00 98.62 94 VAL A N 1
ATOM 761 C CA . VAL A 1 94 ? -1.783 -3.706 -4.841 1.00 98.62 94 VAL A CA 1
ATOM 762 C C . VAL A 1 94 ? -2.666 -4.848 -4.384 1.00 98.62 94 VAL A C 1
ATOM 764 O O . VAL A 1 94 ? -3.789 -5.006 -4.857 1.00 98.62 94 VAL A O 1
ATOM 767 N N . ARG A 1 95 ? -2.175 -5.613 -3.413 1.00 98.69 95 ARG A N 1
ATOM 768 C CA . ARG A 1 95 ? -2.961 -6.592 -2.666 1.00 98.69 95 ARG A CA 1
ATOM 769 C C . ARG A 1 95 ? -2.824 -6.319 -1.176 1.00 98.69 95 ARG A C 1
ATOM 771 O O . ARG A 1 95 ? -1.719 -6.371 -0.635 1.00 98.69 95 ARG A O 1
ATOM 778 N N . VAL A 1 96 ? -3.947 -6.054 -0.517 1.00 98.50 96 VAL A N 1
ATOM 779 C CA . VAL A 1 96 ? -4.025 -5.737 0.911 1.00 98.50 96 VAL A CA 1
ATOM 780 C C . VAL A 1 96 ? -4.672 -6.897 1.644 1.00 98.50 96 VAL A C 1
ATOM 782 O O . VAL A 1 96 ? -5.860 -7.165 1.492 1.00 98.50 96 VAL A O 1
ATOM 785 N N . TYR A 1 97 ? -3.877 -7.567 2.466 1.00 98.31 97 TYR A N 1
ATOM 786 C CA . TYR A 1 97 ? -4.331 -8.603 3.383 1.00 98.31 97 TYR A CA 1
ATOM 787 C C . TYR A 1 97 ? -4.786 -7.962 4.692 1.00 98.31 97 TYR A C 1
ATOM 789 O O . TYR A 1 97 ? -3.980 -7.312 5.360 1.00 98.31 97 TYR A O 1
ATOM 797 N N . GLU A 1 98 ? -6.046 -8.166 5.074 1.00 96.31 98 GLU A 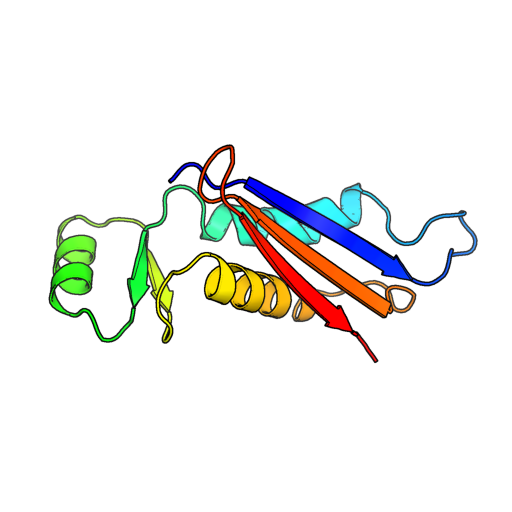N 1
ATOM 798 C CA . GLU A 1 98 ? -6.562 -7.798 6.401 1.00 96.31 98 GLU A CA 1
ATOM 799 C C . GLU A 1 98 ? -6.241 -8.888 7.434 1.00 96.31 98 GLU A C 1
ATOM 801 O O . GLU A 1 98 ? -5.899 -8.605 8.585 1.00 96.31 98 GLU A O 1
ATOM 806 N N . THR A 1 99 ? -6.296 -10.150 7.007 1.00 95.50 99 THR A N 1
ATOM 807 C CA . THR A 1 99 ? -5.889 -11.327 7.786 1.00 95.50 99 THR A CA 1
ATOM 808 C C . THR A 1 99 ? -4.886 -12.159 6.981 1.00 95.50 99 THR A C 1
ATOM 810 O O . THR A 1 99 ? -4.511 -11.805 5.868 1.00 95.50 99 THR A O 1
ATOM 813 N N . SER A 1 100 ? -4.439 -13.305 7.503 1.00 93.62 100 SER A N 1
ATOM 814 C CA . SER A 1 100 ? -3.580 -14.221 6.736 1.00 93.62 100 SER A CA 1
ATOM 815 C C . SER A 1 100 ? -4.271 -14.866 5.528 1.00 93.62 100 SER A C 1
ATOM 817 O O . SER A 1 100 ? -3.580 -15.449 4.691 1.00 93.62 100 SER A O 1
ATOM 819 N N . HIS A 1 101 ? -5.603 -14.805 5.445 1.00 94.44 101 HIS A N 1
ATOM 820 C CA . HIS A 1 101 ? -6.397 -15.514 4.435 1.00 94.44 101 HIS A CA 1
ATOM 821 C C . HIS A 1 101 ? -7.326 -14.603 3.633 1.00 94.44 101 HIS A C 1
ATOM 823 O O . HIS A 1 101 ? -7.676 -14.959 2.511 1.00 94.44 101 HIS A O 1
ATOM 829 N N . ASP A 1 102 ? -7.665 -13.430 4.166 1.00 97.25 102 ASP A N 1
ATOM 830 C CA . ASP A 1 102 ? -8.627 -12.513 3.565 1.00 97.25 102 ASP A CA 1
ATOM 831 C C . ASP A 1 102 ? -7.900 -11.273 3.042 1.00 97.25 102 ASP A C 1
ATOM 833 O O . ASP A 1 102 ? -7.164 -10.603 3.780 1.00 97.25 102 ASP A O 1
ATOM 837 N N . TYR A 1 103 ? -8.087 -10.985 1.755 1.00 98.38 103 TYR A N 1
ATOM 838 C CA . TYR A 1 103 ? -7.465 -9.854 1.082 1.00 98.38 103 TYR A CA 1
ATOM 839 C C . TYR A 1 103 ? -8.376 -9.251 0.015 1.00 98.38 103 TYR A C 1
ATOM 841 O O . TYR A 1 103 ? -9.257 -9.924 -0.519 1.00 98.38 103 TYR A O 1
ATOM 849 N N . ALA A 1 104 ? -8.090 -8.000 -0.334 1.00 98.62 104 ALA A N 1
ATOM 850 C CA . ALA A 1 104 ? -8.561 -7.352 -1.551 1.00 98.62 104 ALA A CA 1
ATOM 851 C C . ALA A 1 104 ? -7.367 -7.024 -2.455 1.00 98.62 104 ALA A C 1
ATOM 853 O O . ALA A 1 104 ? -6.236 -6.890 -1.980 1.00 98.62 104 ALA A O 1
ATOM 854 N N . GLU A 1 105 ? -7.603 -6.889 -3.755 1.00 98.69 105 GLU A N 1
ATOM 855 C CA . GLU A 1 105 ? -6.592 -6.453 -4.716 1.00 98.69 105 GLU A CA 1
ATOM 856 C C . GLU A 1 105 ? -7.203 -5.527 -5.756 1.00 98.69 105 GLU A C 1
ATOM 858 O O . GLU A 1 105 ? -8.352 -5.708 -6.142 1.00 98.69 105 GLU A O 1
ATOM 863 N N . GLU A 1 106 ? -6.430 -4.541 -6.193 1.00 98.62 106 GLU A N 1
ATOM 864 C CA . GLU A 1 106 ? -6.836 -3.579 -7.215 1.00 98.62 106 GLU A CA 1
ATOM 865 C C . GLU A 1 106 ? -5.648 -3.242 -8.110 1.00 98.62 106 GLU A C 1
ATOM 867 O O . GLU A 1 106 ? -4.487 -3.395 -7.719 1.00 98.62 106 GLU A O 1
ATOM 872 N N . THR A 1 107 ? -5.942 -2.788 -9.325 1.00 98.44 107 THR A N 1
ATOM 873 C CA . THR A 1 107 ? -4.943 -2.451 -10.346 1.00 98.44 107 THR A CA 1
ATOM 874 C C . THR A 1 107 ? -5.204 -1.058 -10.910 1.00 98.44 107 THR A C 1
ATOM 876 O O . THR A 1 107 ? -6.347 -0.697 -11.186 1.00 98.44 107 THR A O 1
ATOM 879 N N . LEU A 1 108 ? -4.139 -0.280 -11.093 1.00 97.81 108 LEU A N 1
ATOM 880 C CA . LEU A 1 108 ? -4.145 1.047 -11.695 1.00 97.81 108 LEU A CA 1
ATOM 881 C C . LEU A 1 108 ? -3.246 1.052 -12.930 1.00 97.81 108 LEU A C 1
ATOM 883 O O . LEU A 1 108 ? -2.063 0.739 -12.830 1.00 97.81 108 LEU A O 1
ATOM 887 N N . VAL A 1 109 ? -3.800 1.463 -14.070 1.00 97.00 109 VAL A N 1
ATOM 888 C CA . VAL A 1 109 ? -3.047 1.666 -15.315 1.00 97.00 109 VAL A CA 1
ATOM 889 C C . VAL A 1 109 ? -2.607 3.128 -15.399 1.00 97.00 109 VAL A C 1
ATOM 891 O O . VAL A 1 109 ? -3.447 4.033 -15.419 1.00 97.00 109 VAL A O 1
ATOM 894 N N . LEU A 1 110 ? -1.296 3.342 -15.456 1.00 89.88 110 LEU A N 1
ATOM 895 C CA . LEU A 1 110 ? -0.624 4.624 -15.644 1.00 89.88 110 LEU A CA 1
ATOM 896 C C . LEU A 1 110 ? -0.473 4.840 -17.157 1.00 89.88 110 LEU A C 1
ATOM 898 O O . LEU A 1 110 ? 0.007 3.963 -17.869 1.00 89.88 110 LEU A O 1
ATOM 902 N N . LYS A 1 111 ? -1.003 5.949 -17.670 1.00 69.12 111 LYS A N 1
ATOM 903 C CA . LYS A 1 111 ? -1.081 6.217 -19.116 1.00 69.12 111 LYS A CA 1
ATOM 904 C C . LYS A 1 111 ? 0.269 6.432 -19.780 1.00 69.12 111 LYS A C 1
ATOM 906 O O . LYS A 1 111 ? 1.096 7.138 -19.169 1.00 69.12 111 LYS A O 1
#